Protein AF-A0A7C4NA79-F1 (afdb_monomer_lite)

Radius of gyration: 18.68 Å; chains: 1; bounding box: 37×37×40 Å

Foldseek 3Di:
DDVVLVVVVVVVVVCVVVVDPDDDLDDAPPDDPVCLVVCQPPDDPDRSVVSNSVVVVVDDDDDDDDDDDDDPDPVVVVVVQVVCVVVVNDD

Structure (mmCIF, N/CA/C/O backbone):
data_AF-A0A7C4NA79-F1
#
_entry.id   AF-A0A7C4NA79-F1
#
loop_
_atom_site.group_PDB
_atom_site.id
_atom_site.type_symbol
_atom_site.label_atom_id
_atom_site.label_alt_id
_atom_site.label_comp_id
_atom_site.label_asym_id
_atom_site.label_entity_id
_atom_site.label_seq_id
_atom_site.pdbx_PDB_ins_code
_atom_site.Cartn_x
_atom_site.Cartn_y
_atom_site.Cartn_z
_atom_site.occupancy
_atom_site.B_iso_or_equiv
_atom_site.auth_seq_id
_atom_site.auth_comp_id
_atom_site.auth_asym_id
_atom_site.auth_atom_id
_atom_site.pdbx_PDB_model_num
ATOM 1 N N . ARG A 1 1 ? -19.587 16.508 5.989 1.00 63.78 1 ARG A N 1
ATOM 2 C CA . ARG A 1 1 ? -19.903 15.071 6.232 1.00 63.78 1 ARG A CA 1
ATOM 3 C C . ARG A 1 1 ? -18.959 14.239 5.362 1.00 63.78 1 ARG A C 1
ATOM 5 O O . ARG A 1 1 ? -18.776 14.625 4.220 1.00 63.78 1 ARG A O 1
ATOM 12 N N . MET A 1 2 ? -18.333 13.173 5.875 1.00 86.81 2 MET A N 1
ATOM 13 C CA . MET A 1 2 ? -17.320 12.379 5.149 1.00 86.81 2 MET A CA 1
ATOM 14 C C . MET A 1 2 ? -17.873 10.993 4.746 1.00 86.81 2 MET A C 1
ATOM 16 O O . MET A 1 2 ? -17.649 10.022 5.468 1.00 86.81 2 MET A O 1
ATOM 20 N N . PRO A 1 3 ? -18.626 10.871 3.634 1.00 95.31 3 PRO A N 1
ATOM 21 C CA . PRO A 1 3 ? -19.347 9.638 3.287 1.00 95.31 3 PRO A CA 1
ATOM 22 C C . PRO A 1 3 ? -18.418 8.440 3.042 1.00 95.31 3 PRO A C 1
ATOM 24 O O . PRO A 1 3 ? -18.687 7.355 3.547 1.00 95.31 3 PRO A O 1
ATOM 27 N N . ASN A 1 4 ? -17.288 8.646 2.361 1.00 95.44 4 ASN A N 1
ATOM 28 C CA . ASN A 1 4 ? -16.325 7.575 2.076 1.00 95.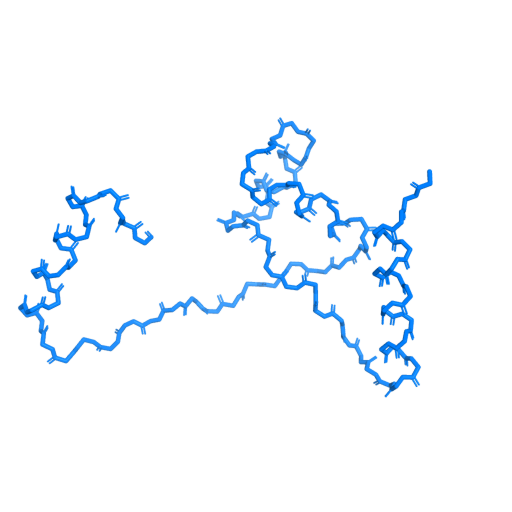44 4 ASN A CA 1
ATOM 29 C C . ASN A 1 4 ? -15.704 6.998 3.358 1.00 95.44 4 ASN A C 1
ATOM 31 O O . ASN A 1 4 ? -15.506 5.790 3.462 1.00 95.44 4 ASN A O 1
ATOM 35 N N . HIS A 1 5 ? -15.451 7.852 4.357 1.00 95.44 5 HIS A N 1
ATOM 36 C CA . HIS A 1 5 ? -14.926 7.415 5.649 1.00 95.44 5 HIS A CA 1
ATOM 37 C C . HIS A 1 5 ? -15.955 6.577 6.408 1.00 95.44 5 HIS A C 1
ATOM 39 O O . HIS A 1 5 ? -15.620 5.525 6.945 1.00 95.44 5 HIS A O 1
ATOM 45 N N . ALA A 1 6 ? -17.221 7.009 6.401 1.00 96.56 6 ALA A N 1
ATOM 46 C CA . ALA A 1 6 ? -18.310 6.261 7.018 1.00 96.56 6 ALA A CA 1
ATOM 47 C C . ALA A 1 6 ? -18.506 4.889 6.354 1.00 96.56 6 ALA A C 1
ATOM 49 O O . ALA A 1 6 ? -18.661 3.895 7.056 1.00 96.56 6 ALA A O 1
ATOM 50 N N . LEU A 1 7 ? -18.446 4.823 5.020 1.00 96.94 7 LEU A N 1
ATOM 51 C CA . LEU A 1 7 ? -18.548 3.566 4.279 1.00 96.94 7 LEU A CA 1
ATOM 52 C C . LEU A 1 7 ? -17.446 2.578 4.686 1.00 96.94 7 LEU A C 1
ATOM 54 O O . LEU A 1 7 ? -17.752 1.448 5.059 1.00 96.94 7 LEU A O 1
ATOM 58 N N . GLN A 1 8 ? -16.179 3.006 4.658 1.00 97.38 8 GLN A N 1
ATOM 59 C CA . GLN A 1 8 ? -15.061 2.135 5.035 1.00 97.38 8 GLN A CA 1
ATOM 60 C C . GLN A 1 8 ? -15.107 1.741 6.512 1.00 97.38 8 GLN A C 1
ATOM 62 O O . GLN A 1 8 ? -14.864 0.586 6.844 1.00 97.38 8 GLN A O 1
ATOM 67 N N . TRP A 1 9 ? -15.495 2.656 7.404 1.00 96.44 9 TRP A N 1
ATOM 68 C CA . TRP A 1 9 ? -15.672 2.320 8.815 1.00 96.44 9 TRP A CA 1
ATOM 69 C C . TRP A 1 9 ? -16.735 1.237 9.014 1.00 96.44 9 TRP A C 1
ATOM 71 O O . TRP A 1 9 ? -16.500 0.262 9.726 1.00 96.44 9 TRP A O 1
ATOM 81 N N . MET A 1 10 ? -17.880 1.357 8.338 1.00 97.94 10 MET A N 1
ATOM 82 C CA . MET A 1 10 ? -18.924 0.333 8.376 1.00 97.94 10 MET A CA 1
ATOM 83 C C . MET A 1 10 ? -18.440 -1.004 7.808 1.00 97.94 10 MET A C 1
ATOM 85 O O . MET A 1 10 ? -18.767 -2.044 8.375 1.00 97.94 10 MET A O 1
ATOM 89 N N . ALA A 1 11 ? -17.629 -0.996 6.747 1.00 98.06 11 ALA A N 1
ATOM 90 C CA . ALA A 1 11 ? -17.028 -2.207 6.191 1.00 98.06 11 ALA A CA 1
ATOM 91 C C . ALA A 1 11 ? -16.056 -2.885 7.178 1.00 98.06 11 ALA A C 1
ATOM 93 O O . ALA A 1 11 ? -16.137 -4.098 7.375 1.00 98.06 11 ALA A O 1
ATOM 94 N N . ILE A 1 12 ? -15.217 -2.110 7.878 1.00 97.69 12 ILE A N 1
ATOM 95 C CA . ILE A 1 12 ? -14.331 -2.611 8.944 1.00 97.69 12 ILE A CA 1
ATOM 96 C C . ILE A 1 12 ? -15.152 -3.251 10.072 1.00 97.69 12 ILE A C 1
ATOM 98 O O . ILE A 1 12 ? -14.861 -4.371 10.498 1.00 97.69 12 ILE A O 1
ATOM 102 N N . GLN A 1 13 ? -16.209 -2.576 10.542 1.00 98.25 13 GLN A N 1
ATOM 103 C CA . GLN A 1 13 ? -17.095 -3.130 11.572 1.00 98.25 13 GLN A CA 1
ATOM 104 C C . GLN A 1 13 ? -17.779 -4.419 11.087 1.00 98.25 13 GLN A C 1
ATOM 106 O O . GLN A 1 13 ? -17.826 -5.404 11.817 1.00 98.25 13 GLN A O 1
ATOM 111 N N . TRP A 1 14 ? -18.257 -4.446 9.842 1.00 98.56 14 TRP A N 1
ATOM 112 C CA . TRP A 1 14 ? -18.902 -5.604 9.218 1.00 98.56 14 TRP A CA 1
ATOM 113 C C . TRP A 1 14 ? -17.966 -6.811 9.043 1.00 98.56 14 TRP A C 1
ATOM 115 O O . TRP A 1 14 ? -18.402 -7.955 9.193 1.00 98.56 14 TRP A O 1
ATOM 125 N N . ALA A 1 15 ? -16.686 -6.581 8.747 1.00 98.44 15 ALA A N 1
ATOM 126 C CA . ALA A 1 15 ? -15.677 -7.638 8.714 1.00 98.44 15 ALA A CA 1
ATOM 127 C C . ALA A 1 15 ? -15.406 -8.172 10.129 1.00 98.44 15 ALA A C 1
ATOM 129 O O . ALA A 1 15 ? -15.388 -9.382 10.359 1.00 98.44 15 ALA A O 1
ATOM 130 N N . LYS A 1 16 ? -15.294 -7.272 11.114 1.00 98.19 16 LYS A N 1
ATOM 131 C CA . LYS A 1 16 ? -15.104 -7.641 12.521 1.00 98.19 16 LYS A CA 1
ATOM 132 C C . LYS A 1 16 ? -16.255 -8.494 13.066 1.00 98.19 16 LYS A C 1
ATOM 134 O O . LYS A 1 16 ? -15.991 -9.477 13.754 1.00 98.19 16 LYS A O 1
ATOM 139 N N . THR A 1 17 ? -17.516 -8.190 12.735 1.00 98.62 17 THR A N 1
ATOM 140 C CA . THR A 1 17 ? -18.667 -9.015 13.167 1.00 98.62 17 THR A CA 1
ATOM 141 C C . THR A 1 17 ? -18.670 -10.423 12.567 1.00 98.62 17 THR A C 1
ATOM 143 O O . THR A 1 17 ? -19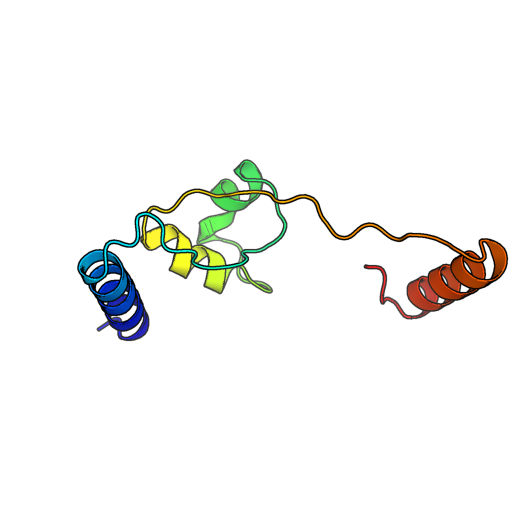.344 -11.302 13.096 1.00 98.62 17 THR A O 1
ATOM 146 N N . ARG A 1 18 ? -17.891 -10.667 11.506 1.00 98.50 18 ARG A N 1
ATOM 147 C CA . ARG A 1 18 ? -17.672 -11.995 10.904 1.00 98.50 18 ARG A CA 1
ATOM 148 C C . ARG A 1 18 ? -16.469 -12.740 11.474 1.00 98.50 18 ARG A C 1
ATOM 150 O O . ARG A 1 18 ? -16.151 -13.824 10.999 1.00 98.50 18 ARG A O 1
ATOM 157 N N . GLY A 1 19 ? -15.793 -12.176 12.472 1.00 98.38 19 GLY A N 1
ATOM 158 C CA . GLY A 1 19 ? -14.601 -12.777 13.067 1.00 98.38 19 GLY A CA 1
ATOM 159 C C . GLY A 1 19 ? -13.319 -12.571 12.256 1.00 98.38 19 GLY A C 1
ATOM 160 O O . GLY A 1 19 ? -12.311 -13.211 12.559 1.00 98.38 19 GLY A O 1
ATOM 161 N N . CYS A 1 20 ? -13.314 -11.683 11.254 1.00 98.38 20 CYS A N 1
ATOM 162 C CA . CYS A 1 20 ? -12.081 -11.294 10.571 1.00 98.38 20 CYS A CA 1
ATOM 163 C C . CYS A 1 20 ? -11.133 -10.587 11.554 1.00 98.38 20 CYS A C 1
ATOM 165 O O . CYS A 1 20 ? -11.557 -9.728 12.331 1.00 98.38 20 CYS A O 1
ATOM 167 N N . LYS A 1 21 ? -9.843 -10.940 11.508 1.00 97.12 21 LYS A N 1
ATOM 168 C CA . LYS A 1 21 ? -8.795 -10.354 12.366 1.00 97.12 21 LYS A CA 1
ATOM 169 C C . LYS A 1 21 ? -8.073 -9.178 11.716 1.00 97.12 21 LYS A C 1
ATOM 171 O O . LYS A 1 21 ? -7.505 -8.347 12.415 1.00 97.12 21 LYS A O 1
ATOM 176 N N . GLU A 1 22 ? -8.112 -9.121 10.392 1.00 96.56 22 GLU A N 1
ATOM 177 C CA . GLU A 1 22 ? -7.414 -8.140 9.573 1.00 96.56 22 GLU A CA 1
ATOM 178 C C . GLU A 1 22 ? -8.378 -7.590 8.522 1.00 96.56 22 GLU A C 1
ATOM 180 O O . GLU A 1 22 ? -9.296 -8.285 8.075 1.00 96.56 22 GLU A O 1
ATOM 185 N N . TYR A 1 23 ? -8.181 -6.325 8.161 1.00 97.19 23 TYR A N 1
ATOM 186 C CA . TYR A 1 23 ? -8.919 -5.645 7.107 1.00 97.19 23 TYR A CA 1
ATOM 187 C C . TYR A 1 23 ? -7.907 -4.957 6.199 1.00 97.19 23 TYR A C 1
ATOM 189 O O . TYR A 1 23 ? -7.272 -3.979 6.597 1.00 97.19 23 TYR A O 1
ATOM 197 N N . ASP A 1 24 ? -7.734 -5.505 5.002 1.00 96.50 24 ASP A N 1
ATOM 198 C CA . ASP A 1 24 ? -6.782 -5.000 4.023 1.00 96.50 24 ASP A CA 1
ATOM 199 C C . ASP A 1 24 ? -7.403 -3.844 3.229 1.00 96.50 24 ASP A C 1
ATOM 201 O O . ASP A 1 24 ? -8.387 -4.011 2.506 1.00 96.50 24 ASP A O 1
ATOM 205 N N . LEU A 1 25 ? -6.819 -2.654 3.377 1.00 95.94 25 LEU A N 1
ATOM 206 C CA . LEU A 1 25 ? -7.219 -1.452 2.648 1.00 95.94 25 LEU A CA 1
ATOM 207 C C . LEU A 1 25 ? -6.620 -1.391 1.239 1.00 95.94 25 LEU A C 1
ATOM 209 O O . LEU A 1 25 ? -6.916 -0.431 0.532 1.00 95.94 25 LEU A O 1
ATOM 213 N N . TRP A 1 26 ? -5.828 -2.379 0.814 1.00 93.88 26 TRP A N 1
ATOM 214 C CA . TRP A 1 26 ? -5.127 -2.455 -0.470 1.00 93.88 26 TRP A CA 1
ATOM 215 C C . TRP A 1 26 ? -4.039 -1.387 -0.656 1.00 93.88 26 TRP A C 1
ATOM 217 O O . TRP A 1 26 ? -3.812 -0.533 0.201 1.00 93.88 26 TRP A O 1
ATOM 227 N N . GLY A 1 27 ? -3.404 -1.401 -1.830 1.00 93.56 27 GLY A N 1
ATOM 228 C CA . GLY A 1 27 ? -2.224 -0.613 -2.178 1.00 93.56 27 GLY A CA 1
ATOM 229 C C . GLY A 1 27 ? -2.310 0.896 -1.939 1.00 93.56 27 GLY A C 1
ATOM 230 O O . GLY A 1 27 ? -3.346 1.547 -2.104 1.00 93.56 27 GLY A O 1
ATOM 231 N N . ILE A 1 28 ? -1.169 1.440 -1.560 1.00 94.88 28 ILE A N 1
ATOM 232 C CA . ILE A 1 28 ? -0.859 2.864 -1.444 1.00 94.88 28 ILE A CA 1
ATOM 233 C C . ILE A 1 28 ? 0.252 3.164 -2.476 1.00 94.88 28 ILE A C 1
ATOM 235 O O . ILE A 1 28 ? 0.673 2.234 -3.167 1.00 94.88 28 ILE A O 1
ATOM 239 N N . PRO A 1 29 ? 0.702 4.416 -2.645 1.00 95.31 29 PRO A N 1
ATOM 240 C CA . PRO A 1 29 ? 1.862 4.698 -3.482 1.00 95.31 29 PRO A CA 1
ATOM 241 C C . PRO A 1 29 ? 3.074 3.845 -3.092 1.00 95.31 29 PRO A C 1
ATOM 243 O O . PRO A 1 29 ? 3.284 3.580 -1.905 1.00 95.31 29 PRO A O 1
ATOM 246 N N . ASP A 1 30 ? 3.866 3.428 -4.080 1.00 92.56 30 ASP A N 1
ATOM 247 C CA . ASP A 1 30 ? 5.052 2.604 -3.841 1.00 92.56 30 ASP A CA 1
ATOM 248 C C . ASP A 1 30 ? 6.263 3.457 -3.449 1.00 92.56 30 ASP A C 1
ATOM 250 O O . ASP A 1 30 ? 7.203 3.639 -4.211 1.00 92.56 30 ASP A O 1
ATOM 254 N N . GLU A 1 31 ? 6.205 4.011 -2.242 1.00 93.06 31 GLU A N 1
ATOM 255 C CA . GLU A 1 31 ? 7.219 4.906 -1.675 1.00 93.06 31 GLU A CA 1
ATOM 256 C C . GLU A 1 31 ? 7.520 4.466 -0.241 1.00 93.06 31 GLU A C 1
ATOM 258 O O . GLU A 1 31 ? 6.676 3.854 0.430 1.00 93.06 31 GLU A O 1
ATOM 263 N N . ASP A 1 32 ? 8.745 4.665 0.238 1.00 92.69 32 ASP A N 1
ATOM 264 C CA . ASP A 1 32 ? 9.112 4.234 1.588 1.00 92.69 32 ASP A CA 1
ATOM 265 C C . ASP A 1 32 ? 8.309 4.984 2.671 1.00 92.69 32 ASP A C 1
ATOM 267 O O . ASP A 1 32 ? 7.749 6.056 2.440 1.00 92.69 32 ASP A O 1
ATOM 271 N N . GLU A 1 33 ? 8.221 4.400 3.869 1.00 91.94 33 GLU A N 1
ATOM 272 C CA . GLU A 1 33 ? 7.391 4.950 4.950 1.00 91.94 33 GLU A CA 1
ATOM 273 C C . GLU A 1 33 ? 7.837 6.354 5.385 1.00 91.94 33 GLU A C 1
ATOM 275 O O . GLU A 1 33 ? 6.988 7.184 5.712 1.00 91.94 33 GLU A O 1
ATOM 280 N N . ALA A 1 34 ? 9.139 6.659 5.341 1.00 93.50 34 ALA A N 1
ATOM 281 C CA . ALA A 1 34 ? 9.627 7.987 5.698 1.00 93.50 34 ALA A CA 1
ATOM 282 C C . ALA A 1 34 ? 9.172 9.032 4.670 1.00 93.50 34 ALA A C 1
ATOM 284 O O . ALA A 1 34 ? 8.703 10.101 5.061 1.00 93.50 34 ALA A O 1
ATOM 285 N N . THR A 1 35 ? 9.236 8.702 3.379 1.00 94.12 35 THR A N 1
ATOM 286 C CA . THR A 1 35 ? 8.752 9.558 2.285 1.00 94.12 35 THR A CA 1
ATOM 287 C C . THR A 1 35 ? 7.234 9.756 2.355 1.00 94.12 35 THR A C 1
ATOM 289 O O . THR A 1 35 ? 6.747 10.888 2.294 1.00 94.12 35 THR A O 1
ATOM 292 N N . LEU A 1 36 ? 6.474 8.677 2.577 1.00 93.94 36 LEU A N 1
ATOM 293 C CA . LEU A 1 36 ? 5.017 8.725 2.734 1.00 93.94 36 LEU A CA 1
ATOM 294 C C . LEU A 1 36 ? 4.581 9.670 3.866 1.00 93.94 36 LEU A C 1
ATOM 296 O O . LEU A 1 36 ? 3.667 10.477 3.681 1.00 93.94 36 LEU A O 1
ATOM 300 N N . GLU A 1 37 ? 5.224 9.588 5.033 1.00 93.31 37 GLU A N 1
ATOM 301 C CA . GLU A 1 37 ? 4.898 10.432 6.188 1.00 93.31 37 GLU A CA 1
ATOM 302 C C . GLU A 1 37 ? 5.407 11.875 6.029 1.00 93.31 37 GLU A C 1
ATOM 304 O O . GLU A 1 37 ? 4.676 12.815 6.349 1.00 93.31 37 GLU A O 1
ATOM 309 N N . ALA A 1 38 ? 6.615 12.079 5.489 1.00 94.25 38 ALA A N 1
ATOM 310 C CA . ALA A 1 38 ? 7.186 13.413 5.286 1.00 94.25 38 ALA A CA 1
ATOM 311 C C . ALA A 1 38 ? 6.371 14.258 4.291 1.00 94.25 38 ALA A C 1
ATOM 313 O O . ALA A 1 38 ? 6.194 15.464 4.484 1.00 94.25 38 ALA A O 1
ATOM 314 N N . GLU A 1 39 ? 5.833 13.629 3.245 1.00 92.94 39 GLU A N 1
ATOM 315 C CA . GLU A 1 39 ? 5.114 14.310 2.162 1.00 92.94 39 GLU A CA 1
ATOM 316 C C . GLU A 1 39 ? 3.586 14.195 2.272 1.00 92.94 39 GLU A C 1
ATOM 318 O O . GLU A 1 39 ? 2.855 14.642 1.383 1.00 92.94 39 GLU A O 1
ATOM 323 N N . TYR A 1 40 ? 3.079 13.632 3.372 1.00 89.31 40 TYR A N 1
ATOM 324 C CA . TYR A 1 40 ? 1.667 13.302 3.587 1.00 89.31 40 TYR A CA 1
ATOM 325 C C . TYR A 1 40 ? 0.690 14.450 3.246 1.00 89.31 40 TYR A C 1
ATOM 327 O O . TYR A 1 40 ? -0.317 14.241 2.557 1.00 89.31 40 TYR A O 1
ATOM 335 N N . LEU A 1 41 ? 0.982 15.674 3.706 1.00 89.38 41 LEU A N 1
ATOM 336 C CA . LEU A 1 41 ? 0.122 16.851 3.497 1.00 89.38 41 LEU A CA 1
ATOM 337 C C . LEU A 1 41 ? 0.382 17.588 2.181 1.00 89.38 41 LEU A C 1
ATOM 339 O O . LEU A 1 41 ? -0.544 18.182 1.633 1.00 89.38 41 LEU A O 1
ATOM 343 N N . ASN A 1 42 ? 1.624 17.577 1.698 1.00 89.12 42 ASN A N 1
ATOM 344 C CA . ASN A 1 42 ? 2.083 18.534 0.687 1.00 89.12 42 ASN A CA 1
ATOM 345 C C . ASN A 1 42 ? 2.036 17.973 -0.736 1.00 89.12 42 ASN A C 1
ATOM 347 O O . ASN A 1 42 ? 1.951 18.735 -1.698 1.00 89.12 42 ASN A O 1
ATOM 351 N N . ARG A 1 43 ? 2.065 16.648 -0.873 1.00 90.88 43 ARG A N 1
ATOM 352 C CA . ARG A 1 43 ? 2.078 15.959 -2.162 1.00 90.88 43 ARG A CA 1
ATOM 353 C C . ARG A 1 43 ? 0.672 15.474 -2.534 1.00 90.88 43 ARG A C 1
ATOM 355 O O . ARG A 1 43 ? -0.159 15.234 -1.660 1.00 90.88 43 ARG A O 1
ATOM 362 N N . SER A 1 44 ? 0.312 15.432 -3.816 1.00 90.19 44 SER A N 1
ATOM 363 C CA . SER A 1 44 ? -1.093 15.198 -4.231 1.00 90.19 44 SER A CA 1
ATOM 364 C C . SER A 1 44 ? -1.286 14.467 -5.561 1.00 90.19 44 SER A C 1
ATOM 366 O O . SER A 1 44 ? -2.424 14.227 -5.956 1.00 90.19 44 SER A O 1
ATOM 368 N N . ASP A 1 45 ? -0.195 14.090 -6.208 1.00 91.25 45 ASP A N 1
ATOM 369 C CA . ASP A 1 45 ? -0.114 13.256 -7.403 1.00 91.25 45 ASP A CA 1
ATOM 370 C C . ASP A 1 45 ? -0.540 11.801 -7.146 1.00 91.25 45 ASP A C 1
ATOM 372 O O . ASP A 1 45 ? -0.556 11.308 -6.017 1.00 91.25 45 ASP A O 1
ATOM 376 N N . ASP A 1 46 ? -0.912 11.118 -8.227 1.00 89.44 46 ASP A N 1
ATOM 377 C CA . ASP A 1 46 ? -1.178 9.681 -8.271 1.00 89.44 46 ASP A CA 1
ATOM 378 C C . ASP A 1 46 ? -2.051 9.161 -7.112 1.00 89.44 46 ASP A C 1
ATOM 380 O O . ASP A 1 46 ? -3.219 9.530 -6.950 1.00 89.44 46 ASP A O 1
ATOM 384 N N . LEU A 1 47 ? -1.492 8.265 -6.296 1.00 93.44 47 LEU A N 1
ATOM 385 C CA . LEU A 1 47 ? -2.181 7.592 -5.202 1.00 93.44 47 LEU A CA 1
ATOM 386 C C . LEU A 1 47 ? -2.053 8.338 -3.860 1.00 93.44 47 LEU A C 1
ATOM 388 O O . LEU A 1 47 ? -2.510 7.814 -2.841 1.00 93.44 47 LEU A O 1
ATOM 392 N N . TRP A 1 48 ? -1.494 9.557 -3.808 1.00 94.94 48 TRP A N 1
ATOM 393 C CA . TRP A 1 48 ? -1.284 10.269 -2.533 1.00 94.94 48 TRP A CA 1
ATOM 394 C C . TRP A 1 48 ? -2.593 10.610 -1.814 1.00 94.94 48 TRP A C 1
ATOM 396 O O . TRP A 1 48 ? -2.700 10.505 -0.591 1.00 94.94 48 TRP A O 1
ATOM 406 N N . GLY A 1 49 ? -3.642 10.957 -2.567 1.00 93.00 49 GLY A N 1
ATOM 407 C CA . GLY A 1 49 ? -4.978 11.164 -1.997 1.00 93.00 49 GLY A CA 1
ATOM 408 C C . GLY A 1 49 ? -5.562 9.886 -1.380 1.00 93.00 49 GLY A C 1
ATOM 409 O O . GLY A 1 49 ? -6.218 9.938 -0.336 1.00 93.00 49 GLY A O 1
ATOM 410 N N . VAL A 1 50 ? -5.275 8.733 -1.991 1.00 93.75 50 VAL A N 1
ATOM 411 C CA . VAL A 1 50 ? -5.677 7.411 -1.492 1.00 93.75 50 VAL A CA 1
ATOM 412 C C . VAL A 1 50 ? -4.894 7.059 -0.227 1.00 93.75 50 VAL A C 1
ATOM 414 O O . VAL A 1 50 ? -5.498 6.590 0.739 1.00 93.75 50 VAL A O 1
ATOM 417 N N . TYR A 1 51 ? -3.586 7.339 -0.195 1.00 95.25 51 TYR A N 1
ATOM 418 C CA . TYR A 1 51 ? -2.766 7.185 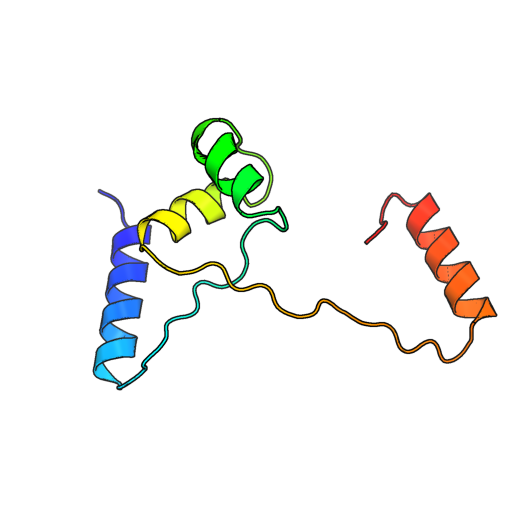1.006 1.00 95.25 51 TYR A CA 1
ATOM 419 C C . TYR A 1 51 ? -3.317 8.010 2.167 1.00 95.25 51 TYR A C 1
ATOM 421 O O . TYR A 1 51 ? -3.604 7.450 3.225 1.00 95.25 51 TYR A O 1
ATOM 429 N N . ARG A 1 52 ? -3.578 9.307 1.946 1.00 93.19 52 ARG A N 1
ATOM 430 C CA . ARG A 1 52 ? -4.154 10.187 2.971 1.00 93.19 52 ARG A CA 1
ATOM 431 C C . ARG A 1 52 ? -5.442 9.643 3.568 1.00 93.19 52 ARG A C 1
ATOM 433 O O . ARG A 1 52 ? -5.608 9.606 4.785 1.00 93.19 52 ARG A O 1
ATOM 440 N N . PHE A 1 53 ? -6.341 9.193 2.701 1.00 94.31 53 PHE A N 1
ATOM 441 C CA . PHE A 1 53 ? -7.599 8.591 3.115 1.00 94.31 53 PHE A CA 1
ATOM 442 C C . PHE A 1 53 ? -7.387 7.333 3.972 1.00 94.31 53 PHE A C 1
ATOM 444 O O . PHE A 1 53 ? -7.981 7.205 5.041 1.00 94.31 53 PHE A O 1
ATOM 451 N N . LYS A 1 54 ? -6.526 6.410 3.526 1.00 95.50 54 LYS A N 1
ATOM 452 C CA . LYS A 1 54 ? -6.282 5.128 4.207 1.00 95.50 54 LYS A CA 1
ATOM 453 C C . LYS A 1 54 ? -5.530 5.295 5.525 1.00 95.50 54 LYS A C 1
ATOM 455 O O . LYS A 1 54 ? -5.854 4.622 6.504 1.00 95.50 54 LYS A O 1
ATOM 460 N N . ARG A 1 55 ? -4.572 6.225 5.580 1.00 93.50 55 ARG A N 1
ATOM 461 C CA . ARG A 1 55 ? -3.766 6.521 6.772 1.00 93.50 55 ARG A CA 1
ATOM 462 C C . ARG A 1 55 ? -4.625 6.898 7.980 1.00 93.50 55 ARG A C 1
ATOM 464 O O . ARG A 1 55 ? -4.298 6.507 9.102 1.00 93.50 55 ARG A O 1
ATOM 471 N N . GLY A 1 56 ? -5.750 7.579 7.743 1.00 92.62 56 GLY A N 1
ATOM 472 C CA . GLY A 1 56 ? -6.710 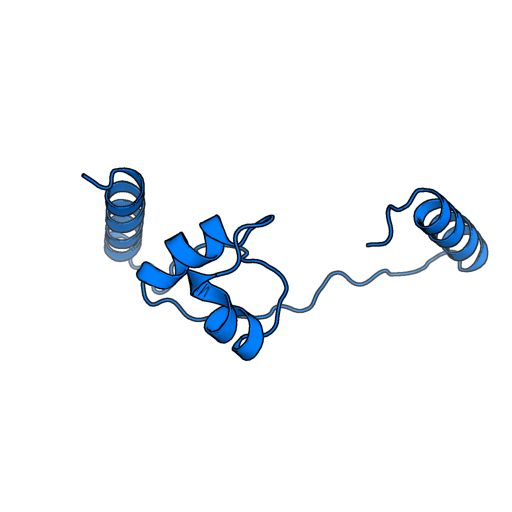7.991 8.771 1.00 92.62 56 GLY A CA 1
ATOM 473 C C . GLY A 1 56 ? -7.390 6.846 9.535 1.00 92.62 56 GLY A C 1
ATOM 474 O O . GLY A 1 56 ? -7.930 7.083 10.612 1.00 92.62 56 GLY A O 1
ATOM 475 N N . PHE A 1 57 ? -7.340 5.606 9.035 1.00 94.88 57 PHE A N 1
ATOM 476 C CA . PHE A 1 57 ? -7.893 4.431 9.726 1.00 94.88 57 PHE A CA 1
ATOM 477 C C . PHE A 1 57 ? -6.907 3.761 10.695 1.00 94.88 57 PHE A C 1
ATOM 479 O O . PHE A 1 57 ? -7.287 2.814 11.380 1.00 94.88 57 PHE A O 1
ATOM 486 N N . GLY A 1 58 ? -5.656 4.233 10.770 1.00 91.69 58 GLY A N 1
ATOM 487 C CA . GLY A 1 58 ? -4.662 3.716 11.720 1.00 91.69 58 GLY A CA 1
ATOM 488 C C . GLY A 1 58 ? -4.154 2.302 11.410 1.00 91.69 58 GLY A C 1
ATOM 489 O O . GLY A 1 58 ? -3.779 1.576 12.328 1.00 91.69 58 GLY A O 1
ATOM 490 N N . GLY A 1 59 ? -4.170 1.894 10.136 1.00 91.69 59 GLY A N 1
ATOM 491 C CA . GLY A 1 59 ? -3.601 0.620 9.685 1.00 91.69 59 GLY A CA 1
ATOM 492 C C . GLY A 1 59 ? -2.067 0.584 9.726 1.00 91.69 59 GLY A C 1
ATOM 493 O O . GLY A 1 59 ? -1.416 1.559 10.097 1.00 91.69 59 GLY A O 1
ATOM 494 N N . LYS A 1 60 ? -1.493 -0.552 9.317 1.00 94.12 60 LYS A N 1
ATOM 495 C CA . LYS A 1 60 ? -0.043 -0.748 9.165 1.00 94.12 60 LYS A CA 1
ATOM 496 C C . LYS A 1 60 ? 0.318 -0.836 7.686 1.00 94.12 60 LYS A C 1
ATOM 498 O O . LYS A 1 60 ? -0.431 -1.440 6.920 1.00 94.12 60 LYS A O 1
ATOM 503 N N . ILE A 1 61 ? 1.465 -0.280 7.307 1.00 94.31 61 ILE A N 1
ATOM 504 C CA . ILE A 1 61 ? 2.021 -0.460 5.964 1.00 94.31 61 ILE A CA 1
ATOM 505 C C . ILE A 1 61 ? 2.692 -1.833 5.910 1.00 94.31 61 ILE A C 1
ATOM 507 O O . ILE A 1 61 ? 3.511 -2.170 6.764 1.00 94.31 61 ILE A O 1
ATOM 511 N N . VAL A 1 62 ? 2.324 -2.637 4.914 1.00 93.94 62 VAL A N 1
ATOM 512 C CA . VAL A 1 62 ? 2.905 -3.961 4.673 1.00 93.94 62 VAL A CA 1
ATOM 513 C C . VAL A 1 62 ? 3.466 -3.977 3.261 1.00 93.94 62 VAL A C 1
ATOM 515 O O . VAL A 1 62 ? 2.747 -3.705 2.302 1.00 93.94 62 VAL A O 1
ATOM 518 N N . ARG A 1 63 ? 4.758 -4.292 3.135 1.00 92.81 63 ARG A N 1
ATOM 519 C CA . ARG A 1 63 ? 5.423 -4.470 1.843 1.00 92.81 63 ARG A CA 1
ATOM 520 C C . ARG A 1 63 ? 5.469 -5.950 1.500 1.00 92.81 63 ARG A C 1
ATOM 522 O O . ARG A 1 63 ? 6.021 -6.751 2.251 1.00 92.81 63 ARG A O 1
ATOM 529 N N . PHE A 1 64 ? 4.882 -6.293 0.363 1.00 91.31 64 PHE A N 1
ATOM 530 C CA . PHE A 1 64 ? 4.959 -7.631 -0.203 1.00 91.31 64 PHE A CA 1
ATOM 531 C C . PHE A 1 64 ? 6.130 -7.725 -1.174 1.00 91.31 64 PHE A C 1
ATOM 533 O O . PHE A 1 64 ? 6.644 -6.715 -1.656 1.00 91.31 64 PHE A O 1
ATOM 540 N N . ALA A 1 65 ? 6.546 -8.954 -1.463 1.00 92.88 65 ALA A N 1
ATOM 541 C CA . ALA A 1 65 ? 7.461 -9.193 -2.562 1.00 92.88 65 ALA A CA 1
ATOM 542 C C . ALA A 1 65 ? 6.771 -8.750 -3.865 1.00 92.88 65 ALA A C 1
ATOM 544 O O . ALA A 1 65 ? 5.594 -9.053 -4.074 1.00 92.88 65 ALA A O 1
ATOM 545 N N . GLY A 1 66 ? 7.485 -7.988 -4.692 1.00 89.44 66 GLY A N 1
ATOM 546 C CA . GLY A 1 66 ? 6.962 -7.497 -5.964 1.00 89.44 66 GLY A CA 1
ATOM 547 C C . GLY A 1 66 ? 6.733 -8.620 -6.978 1.00 89.44 66 GLY A C 1
ATOM 548 O O . GLY A 1 66 ? 6.842 -9.811 -6.674 1.00 89.44 66 GLY A O 1
ATOM 549 N N . ALA A 1 67 ? 6.432 -8.236 -8.215 1.00 92.12 67 ALA A N 1
ATOM 550 C CA . ALA A 1 67 ? 6.413 -9.188 -9.316 1.00 92.12 67 ALA A CA 1
ATOM 551 C C . ALA A 1 67 ? 7.841 -9.671 -9.628 1.00 92.12 67 ALA A C 1
ATOM 553 O O . ALA A 1 67 ? 8.790 -8.889 -9.604 1.00 92.12 67 ALA A O 1
ATOM 554 N N . TYR A 1 68 ? 7.982 -10.965 -9.923 1.00 93.75 68 TYR A N 1
ATOM 555 C CA . TYR A 1 68 ? 9.234 -11.558 -10.392 1.00 93.75 68 TYR A CA 1
ATOM 556 C C . TYR A 1 68 ? 9.003 -12.222 -11.740 1.00 93.75 68 TYR A C 1
ATOM 558 O O . TYR A 1 68 ? 8.129 -13.084 -11.870 1.00 93.75 68 TYR A O 1
ATOM 566 N N . ASP A 1 69 ? 9.844 -11.887 -12.711 1.00 94.69 69 ASP A N 1
ATOM 567 C CA . ASP A 1 69 ? 9.785 -12.503 -14.027 1.00 94.69 69 ASP A CA 1
ATOM 568 C C . ASP A 1 69 ? 10.606 -13.783 -14.086 1.00 94.69 69 ASP A C 1
ATOM 570 O O . ASP A 1 69 ? 11.814 -13.815 -13.834 1.00 94.69 69 ASP A O 1
ATOM 574 N N . ARG A 1 70 ? 9.947 -14.861 -14.512 1.00 96.19 70 ARG A N 1
ATOM 575 C CA . ARG A 1 70 ? 10.634 -16.069 -14.955 1.00 96.19 70 ARG A CA 1
ATOM 576 C C . ARG A 1 70 ? 10.922 -15.959 -16.447 1.00 96.19 70 ARG A C 1
ATOM 578 O O . ARG A 1 70 ? 10.054 -16.207 -17.280 1.00 96.19 70 ARG A O 1
ATOM 585 N N . VAL A 1 71 ? 12.164 -15.628 -16.777 1.00 96.81 71 VAL A N 1
ATOM 586 C CA . VAL A 1 71 ? 12.600 -15.457 -18.166 1.00 96.81 71 VAL A CA 1
ATOM 587 C C . VAL A 1 71 ? 12.877 -16.816 -18.814 1.00 96.81 71 VAL A C 1
ATOM 589 O O . VAL A 1 71 ? 13.828 -17.502 -18.447 1.00 96.81 71 VAL A O 1
ATOM 592 N N . TYR A 1 72 ? 12.045 -17.201 -19.786 1.00 97.12 72 TYR A N 1
ATOM 593 C CA . TYR A 1 72 ? 12.209 -18.446 -20.553 1.00 97.12 72 TYR A CA 1
ATOM 594 C C . TYR A 1 72 ? 13.129 -18.284 -21.770 1.00 97.12 72 TYR A C 1
ATOM 596 O O . TYR A 1 72 ? 13.918 -19.179 -22.057 1.00 97.12 72 TYR A O 1
ATOM 604 N N . ASP A 1 73 ? 13.054 -17.139 -22.457 1.00 97.62 73 ASP A N 1
ATOM 605 C CA . ASP A 1 73 ? 13.934 -16.775 -23.574 1.00 97.62 73 ASP A CA 1
ATOM 606 C C . ASP A 1 73 ? 14.615 -15.427 -23.271 1.00 97.62 73 ASP A C 1
ATOM 608 O O . ASP A 1 73 ? 13.962 -14.376 -23.325 1.00 97.62 73 ASP A O 1
ATOM 612 N N . PRO A 1 74 ? 15.920 -15.427 -22.940 1.00 96.75 74 PRO A N 1
ATOM 613 C CA . PRO A 1 74 ? 16.637 -14.208 -22.575 1.00 96.75 74 PRO A CA 1
ATOM 614 C C . PRO A 1 74 ? 16.740 -13.174 -23.702 1.00 96.75 74 PRO A C 1
ATOM 616 O O . PRO A 1 74 ? 16.784 -11.973 -23.425 1.00 96.75 74 PRO A O 1
ATOM 619 N N . ILE A 1 75 ? 16.794 -13.611 -24.964 1.00 97.81 75 ILE A N 1
ATOM 620 C CA . ILE A 1 75 ? 16.983 -12.714 -26.111 1.00 97.81 75 ILE A CA 1
ATOM 621 C C . ILE A 1 75 ? 15.677 -11.976 -26.389 1.00 97.81 75 ILE A C 1
ATOM 623 O O . ILE A 1 75 ? 15.671 -10.744 -26.472 1.00 97.81 75 ILE A O 1
ATOM 627 N N . LEU A 1 76 ? 14.569 -12.717 -26.472 1.00 97.56 76 LEU A N 1
ATOM 628 C CA . LEU A 1 76 ? 13.248 -12.133 -26.689 1.00 97.56 76 LEU A CA 1
ATOM 629 C C . LEU A 1 76 ? 12.859 -11.198 -25.538 1.00 97.56 76 LEU A C 1
ATOM 631 O O . LEU A 1 76 ? 12.389 -10.086 -25.780 1.00 97.56 76 LEU A O 1
ATOM 635 N N . TYR A 1 77 ? 13.118 -11.608 -24.294 1.00 97.06 77 TYR A N 1
ATOM 636 C CA . TYR A 1 77 ? 12.840 -10.786 -23.117 1.00 97.06 77 TYR A CA 1
ATOM 637 C C . TYR A 1 77 ? 13.627 -9.470 -23.129 1.00 97.06 77 TYR A C 1
ATOM 639 O O . TYR A 1 77 ? 13.078 -8.396 -22.871 1.00 97.06 77 TYR A O 1
ATOM 647 N N . LYS A 1 78 ? 14.909 -9.514 -23.510 1.00 96.56 78 LYS A N 1
ATOM 648 C CA . LYS A 1 78 ? 15.730 -8.305 -23.642 1.00 96.56 78 LYS A CA 1
ATOM 649 C C . LYS A 1 78 ? 15.225 -7.382 -24.755 1.00 96.56 78 LYS A C 1
ATOM 651 O O . LYS A 1 78 ? 15.175 -6.170 -24.561 1.00 96.56 78 LYS A O 1
ATOM 656 N N . ALA A 1 79 ? 14.829 -7.930 -25.904 1.00 97.06 79 ALA A N 1
ATOM 657 C CA . ALA A 1 79 ? 14.255 -7.138 -26.992 1.00 97.06 79 ALA A CA 1
ATOM 658 C C . ALA A 1 79 ? 12.942 -6.456 -26.564 1.00 97.06 79 ALA A C 1
ATOM 660 O O . ALA A 1 79 ? 12.750 -5.265 -26.813 1.00 97.06 79 ALA A O 1
ATOM 661 N N . TYR A 1 80 ? 12.075 -7.189 -25.860 1.00 95.50 80 TYR A N 1
ATOM 662 C CA . TYR A 1 80 ? 10.810 -6.674 -25.341 1.00 95.50 80 TYR A CA 1
ATOM 663 C C . TYR A 1 80 ? 11.003 -5.568 -24.295 1.00 95.50 80 TYR A C 1
ATOM 665 O O . TYR A 1 80 ? 10.411 -4.496 -24.413 1.00 95.50 80 TYR A O 1
ATOM 673 N N . THR A 1 81 ? 11.877 -5.776 -23.309 1.00 94.88 81 THR A N 1
ATOM 674 C CA . THR A 1 81 ? 12.158 -4.770 -22.268 1.00 94.88 81 THR A CA 1
ATOM 675 C C . THR A 1 81 ? 12.804 -3.502 -22.836 1.00 94.88 81 THR A C 1
ATOM 677 O O . THR A 1 81 ? 12.483 -2.399 -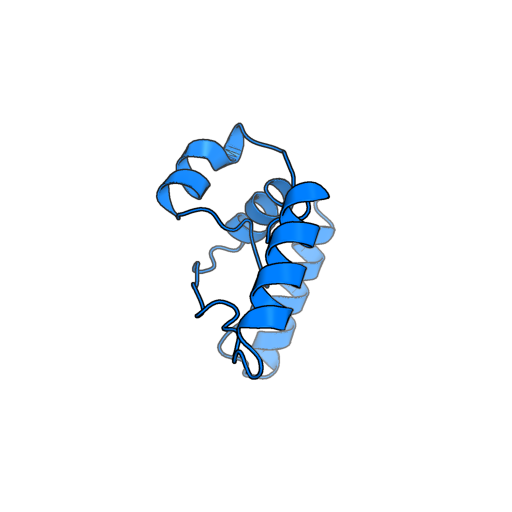22.394 1.00 94.88 81 THR A O 1
ATOM 680 N N . LEU A 1 82 ? 13.661 -3.611 -23.859 1.00 95.94 82 LEU A N 1
ATOM 681 C CA . LEU A 1 82 ? 14.186 -2.444 -24.582 1.00 95.94 82 LEU A CA 1
ATOM 682 C C . LEU A 1 82 ? 13.084 -1.683 -25.333 1.00 95.94 82 LEU A C 1
ATOM 684 O O . LEU A 1 82 ? 13.069 -0.452 -25.321 1.00 95.94 82 LEU A O 1
ATOM 688 N N . TYR A 1 83 ? 12.149 -2.402 -25.955 1.00 95.69 83 TYR A N 1
ATOM 689 C CA . TYR A 1 83 ? 10.989 -1.802 -26.613 1.00 95.69 83 TYR A CA 1
ATOM 690 C C . TYR A 1 83 ? 10.054 -1.088 -25.624 1.00 95.69 83 TYR A C 1
ATOM 692 O O . TYR A 1 83 ? 9.585 0.013 -25.901 1.00 95.69 83 TYR A O 1
ATOM 700 N N . LEU A 1 84 ? 9.804 -1.671 -24.450 1.00 94.62 84 LEU A N 1
ATOM 701 C CA . LEU A 1 84 ? 9.005 -1.029 -23.404 1.00 94.62 84 LEU A CA 1
ATOM 702 C C . LEU A 1 84 ? 9.650 0.272 -22.902 1.00 94.62 84 LEU A C 1
ATOM 704 O O . LEU A 1 84 ? 8.979 1.307 -22.827 1.00 94.62 84 LEU A O 1
ATOM 708 N N . LYS A 1 85 ? 10.969 0.251 -22.664 1.00 92.50 85 LYS A N 1
ATOM 709 C CA . LYS A 1 85 ? 11.744 1.439 -22.272 1.00 92.50 85 LYS A CA 1
ATOM 710 C C . LYS A 1 85 ? 11.658 2.562 -23.306 1.00 92.50 85 LYS A C 1
ATOM 712 O O . LYS A 1 85 ? 11.475 3.714 -22.927 1.00 92.50 85 LYS A O 1
ATOM 717 N N . SER A 1 86 ? 11.729 2.251 -24.604 1.00 91.94 86 SER A N 1
ATOM 718 C CA . SER A 1 86 ? 11.626 3.275 -25.658 1.00 91.94 86 SER A CA 1
ATOM 719 C C . SER A 1 86 ? 10.229 3.893 -25.777 1.00 91.94 86 SER A C 1
ATOM 721 O O . SER A 1 86 ? 10.089 4.994 -26.307 1.00 91.94 86 SER A O 1
ATOM 723 N N . ARG A 1 87 ? 9.195 3.227 -25.247 1.00 88.69 87 ARG A N 1
ATOM 724 C CA . ARG A 1 87 ? 7.819 3.740 -25.185 1.00 88.69 87 ARG A CA 1
ATOM 725 C C . ARG A 1 87 ? 7.490 4.532 -23.918 1.00 88.69 87 ARG A C 1
ATOM 727 O O . ARG A 1 87 ? 6.332 4.903 -23.746 1.00 88.69 87 ARG A O 1
ATOM 734 N N . GLY A 1 88 ? 8.460 4.769 -23.032 1.00 77.25 88 GLY A N 1
ATOM 735 C CA . GLY A 1 88 ? 8.209 5.429 -21.745 1.00 77.25 88 GLY A CA 1
ATOM 736 C 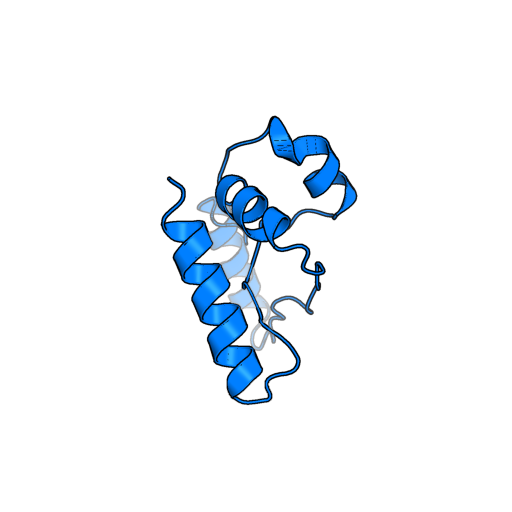C . GLY A 1 88 ? 7.319 4.609 -20.804 1.00 77.25 88 GLY A C 1
ATOM 737 O O . GLY A 1 88 ? 6.767 5.150 -19.855 1.00 77.25 88 GLY A O 1
ATOM 738 N N . ARG A 1 89 ? 7.161 3.307 -21.073 1.00 62.03 89 ARG A N 1
ATOM 739 C CA . ARG A 1 89 ? 6.532 2.334 -20.173 1.00 62.03 89 ARG A CA 1
ATOM 740 C C . ARG A 1 89 ? 7.636 1.451 -19.615 1.00 62.03 89 ARG A C 1
ATOM 742 O O . ARG A 1 89 ? 7.722 0.278 -19.955 1.00 62.03 89 ARG A O 1
ATOM 749 N N . SER A 1 90 ? 8.540 2.039 -18.844 1.00 53.69 90 SER A N 1
ATOM 750 C CA . SER A 1 90 ? 9.309 1.247 -17.888 1.00 53.69 90 SER A CA 1
ATOM 751 C C . SER A 1 90 ? 8.390 0.935 -16.713 1.00 53.69 90 SER A C 1
ATOM 753 O O . SER A 1 90 ? 7.683 1.835 -16.263 1.00 53.69 90 SER A O 1
ATOM 755 N N . GLU A 1 91 ? 8.361 -0.335 -16.315 1.00 54.69 91 GLU A N 1
ATOM 756 C CA . GLU A 1 91 ? 7.752 -0.790 -15.058 1.00 54.69 91 GLU A CA 1
ATOM 757 C C . GLU A 1 91 ? 8.235 0.028 -13.859 1.00 54.69 91 GLU A C 1
ATOM 759 O O . GLU A 1 91 ? 9.412 0.471 -13.889 1.00 54.69 91 GLU A O 1
#

pLDDT: mean 92.78, std 8.06, range [53.69, 98.62]

Sequence (91 aa):
RMPNHALQWMAIQWAKTRGCKEYDLWGIPDEDEATLEAEYLNRSDDLWGVYRFKRGFGGKIVRFAGAYDRVYDPILYKAYTLYLKSRGRSE

Secondary structure (DSSP, 8-state):
--HHHHHHHHHHHHHHTTT-S--------S--HHHHHHTTTT--STTHHHHHHHHTTT----PPP------S-HHHHHHHHHHHHHTT---